Protein AF-A0A2G5TYY6-F1 (afdb_monomer_lite)

Secondary structure (DSSP, 8-state):
--HHHHHHHHS-TT-STT---PPEEEE----SSPPPPEEE---TTT---GGGSS---HHHHHHHHHHHHHHHHHHHH-S--GGGGGGSTTTTS-----HHHHHHHHHHHHHHHHH-HHHHTTTTTGGGGGGTSHHHHHHHHHHHHHT---GGG--

Foldseek 3Di:
DDPVVLCCVVQPPPNFPLADDWHWDDWDDDDDDDDIDTDTDDCPVPDDDCVPDPDDDPVRVVSVVVNVVSVVVSQVPDPDPVSLCVVQQCSPVPRCCDPVNLVVVLVVVQVCCVVCCVVCPPCNSVLVSLCSDRVSVNVVSVCVNVVPPPPSPPD

Radius of gyration: 18.15 Å; chains: 1; bounding box: 47×38×44 Å

Sequence (155 aa):
MMKENLFYHHFPYNSISNFPFPKVYFTEDITGDATGGIVAENLSEKVFAVEHIPGLSHEQVLRLMEALAGFHSHLIQREDKSYVKSFEEGAHGRETYSEGMQKMMFEESLLLETMAPEVFGNGRIQKINWAFDYENKNKATREAIEGEDSEILKF

Structure (mmCIF, N/CA/C/O backbone):
data_AF-A0A2G5TYY6-F1
#
_entry.id   AF-A0A2G5TYY6-F1
#
loop_
_atom_site.group_PDB
_atom_site.id
_atom_site.type_symbol
_atom_site.label_atom_id
_atom_site.label_alt_id
_atom_site.label_comp_id
_atom_site.label_asym_id
_atom_site.label_entity_id
_atom_site.label_seq_id
_atom_site.pdbx_PDB_ins_code
_atom_site.Cartn_x
_atom_site.Cartn_y
_atom_site.Cartn_z
_atom_site.occupancy
_atom_site.B_iso_or_equiv
_atom_site.auth_seq_id
_atom_site.auth_comp_id
_atom_site.auth_asym_id
_atom_site.auth_atom_id
_atom_site.pdbx_PDB_model_num
ATOM 1 N N . MET A 1 1 ? 6.425 1.567 -14.519 1.00 63.28 1 MET A N 1
ATOM 2 C CA . MET A 1 1 ? 5.286 0.623 -14.462 1.00 63.28 1 MET A CA 1
ATOM 3 C C . MET A 1 1 ? 4.289 1.100 -13.400 1.00 63.28 1 MET A C 1
ATOM 5 O O . MET A 1 1 ? 4.717 1.719 -12.437 1.00 63.28 1 MET A O 1
ATOM 9 N N . MET A 1 2 ? 2.977 0.886 -13.560 1.00 74.25 2 MET A N 1
ATOM 10 C CA . MET A 1 2 ? 1.975 1.257 -12.537 1.00 74.25 2 MET A CA 1
ATOM 11 C C . MET A 1 2 ? 2.170 0.428 -11.251 1.00 74.25 2 MET A C 1
ATOM 13 O O . MET A 1 2 ? 2.379 -0.780 -11.357 1.00 74.25 2 MET A O 1
ATOM 17 N N . LYS A 1 3 ? 2.067 1.034 -10.052 1.00 79.12 3 LYS A N 1
ATOM 18 C CA . LYS A 1 3 ? 2.230 0.331 -8.753 1.00 79.12 3 LYS A CA 1
ATOM 19 C C . LYS A 1 3 ? 1.336 -0.900 -8.609 1.00 79.12 3 LYS A C 1
ATOM 21 O O . LYS A 1 3 ? 1.767 -1.914 -8.071 1.00 79.12 3 LYS A O 1
ATOM 26 N N . GLU A 1 4 ? 0.126 -0.844 -9.150 1.00 82.25 4 GLU A N 1
ATOM 27 C CA . GLU A 1 4 ? -0.779 -1.992 -9.169 1.00 82.25 4 GLU A CA 1
ATOM 28 C C . GLU A 1 4 ? -0.249 -3.153 -10.041 1.00 82.25 4 GLU A C 1
ATOM 30 O O . GLU A 1 4 ? -0.268 -4.301 -9.607 1.00 82.25 4 GLU A O 1
ATOM 35 N N . ASN A 1 5 ? 0.337 -2.887 -11.215 1.00 84.00 5 ASN A N 1
ATOM 36 C CA . ASN A 1 5 ? 0.975 -3.940 -12.023 1.00 84.00 5 ASN A CA 1
ATOM 37 C C . ASN A 1 5 ? 2.171 -4.567 -11.292 1.00 84.00 5 ASN A C 1
ATOM 39 O O . ASN A 1 5 ? 2.375 -5.779 -11.360 1.00 84.00 5 ASN A O 1
ATOM 43 N N . LEU A 1 6 ? 2.944 -3.750 -10.569 1.00 84.31 6 LEU A N 1
ATOM 44 C CA . LEU A 1 6 ? 4.075 -4.218 -9.765 1.00 84.31 6 LEU A CA 1
ATOM 45 C C . LEU A 1 6 ? 3.615 -5.119 -8.620 1.00 84.31 6 LEU A C 1
ATOM 47 O O . LEU A 1 6 ? 4.277 -6.113 -8.332 1.00 84.31 6 LEU A O 1
ATOM 51 N N . PHE A 1 7 ? 2.465 -4.822 -8.008 1.00 89.06 7 PHE A N 1
ATOM 52 C CA . PHE A 1 7 ? 1.853 -5.705 -7.020 1.00 89.06 7 PHE A CA 1
ATOM 53 C C . PHE A 1 7 ? 1.601 -7.097 -7.613 1.00 89.06 7 PHE A C 1
ATOM 55 O O . PHE A 1 7 ? 2.129 -8.080 -7.099 1.00 89.06 7 PHE A O 1
ATOM 62 N N . TYR A 1 8 ? 0.892 -7.194 -8.740 1.00 89.38 8 TYR A N 1
ATOM 63 C CA . TYR A 1 8 ? 0.597 -8.495 -9.355 1.00 89.38 8 TYR A CA 1
ATOM 64 C C . TYR A 1 8 ? 1.835 -9.212 -9.919 1.00 89.38 8 TYR A C 1
ATOM 66 O O . TYR A 1 8 ? 1.830 -10.436 -10.038 1.00 89.38 8 TYR A O 1
ATOM 74 N N . HIS A 1 9 ? 2.908 -8.479 -10.236 1.00 86.88 9 HIS A N 1
ATOM 75 C CA . HIS A 1 9 ? 4.197 -9.067 -10.605 1.00 86.88 9 HIS A CA 1
ATOM 76 C C . HIS A 1 9 ? 4.908 -9.712 -9.404 1.00 86.88 9 HIS A C 1
ATOM 78 O O . HIS A 1 9 ? 5.437 -10.817 -9.513 1.00 86.88 9 HIS A O 1
ATOM 84 N N . HIS A 1 10 ? 4.905 -9.038 -8.249 1.00 88.44 10 HIS A N 1
ATOM 85 C CA . HIS A 1 10 ? 5.612 -9.486 -7.041 1.00 88.44 10 HIS A CA 1
ATOM 86 C C . HIS A 1 10 ? 4.822 -10.464 -6.171 1.00 88.44 10 HIS A C 1
ATOM 88 O O . HIS A 1 10 ? 5.430 -11.171 -5.357 1.00 88.44 10 HIS A O 1
ATOM 94 N N . PHE A 1 11 ? 3.497 -10.500 -6.328 1.00 90.62 11 PHE A N 1
ATOM 95 C CA . PHE A 1 11 ? 2.572 -11.321 -5.548 1.00 90.62 11 PHE A CA 1
ATOM 96 C C . PHE A 1 11 ? 1.673 -12.148 -6.479 1.00 90.62 11 PHE A C 1
ATOM 98 O O . PHE A 1 11 ? 0.569 -11.721 -6.834 1.00 90.62 11 PHE A O 1
ATOM 105 N N . PRO A 1 12 ? 2.134 -13.342 -6.899 1.00 89.75 12 PRO A N 1
ATOM 106 C CA . PRO A 1 12 ? 1.327 -14.253 -7.699 1.00 89.75 12 PRO A CA 1
ATOM 107 C C . PRO A 1 12 ? 0.007 -14.598 -7.006 1.00 89.75 12 PRO A C 1
ATOM 109 O O . PRO A 1 12 ? -0.057 -14.711 -5.785 1.00 89.75 12 PRO A O 1
ATOM 112 N N . TYR A 1 13 ? -1.052 -14.832 -7.780 1.00 91.88 13 TYR A N 1
ATOM 113 C CA . TYR A 1 13 ? -2.349 -15.224 -7.223 1.00 91.88 13 TYR A CA 1
ATOM 114 C C . TYR A 1 13 ? -2.222 -16.414 -6.251 1.00 91.88 13 TYR A C 1
ATOM 116 O O . TYR A 1 13 ? -1.559 -17.404 -6.563 1.00 91.88 13 TYR A O 1
ATOM 124 N N . ASN A 1 14 ? -2.866 -16.307 -5.083 1.00 89.06 14 ASN A N 1
ATOM 125 C CA . ASN A 1 14 ? -2.775 -17.240 -3.950 1.00 89.06 14 ASN A CA 1
ATOM 126 C C . ASN A 1 14 ? -1.392 -17.359 -3.271 1.00 89.06 14 ASN A C 1
ATOM 128 O O . ASN A 1 14 ? -1.190 -18.281 -2.481 1.00 89.06 14 ASN A O 1
ATOM 132 N N . SER A 1 15 ? -0.442 -16.446 -3.511 1.00 90.12 15 SER A N 1
ATOM 133 C CA . SER A 1 15 ? 0.855 -16.462 -2.810 1.00 90.12 15 SER A CA 1
ATOM 134 C C . SER A 1 15 ? 0.780 -15.981 -1.357 1.00 90.12 15 SER A C 1
ATOM 136 O O . SER A 1 15 ? 1.702 -16.231 -0.581 1.00 90.12 15 SER A O 1
ATOM 138 N N . ILE A 1 16 ? -0.289 -15.271 -0.986 1.00 90.81 16 ILE A N 1
ATOM 139 C CA . ILE A 1 16 ? -0.492 -14.691 0.344 1.00 90.81 16 ILE A CA 1
ATOM 140 C C . ILE A 1 16 ? -1.692 -15.378 0.989 1.00 90.81 16 ILE A C 1
ATOM 142 O O . ILE A 1 16 ? -2.822 -15.240 0.523 1.00 90.81 16 ILE A O 1
ATOM 146 N N . SER A 1 17 ? -1.445 -16.131 2.060 1.00 84.50 17 SER A N 1
ATOM 147 C CA . SER A 1 17 ? -2.506 -16.848 2.770 1.00 84.50 17 SER A CA 1
ATOM 148 C C . SER A 1 17 ? -3.547 -15.873 3.323 1.00 84.50 17 SER A C 1
ATOM 150 O O . SER A 1 17 ? -3.190 -14.855 3.915 1.00 84.50 17 SER A O 1
ATOM 152 N N . ASN A 1 18 ? -4.829 -16.202 3.146 1.00 83.62 18 ASN A N 1
ATOM 153 C CA . ASN A 1 18 ? -5.983 -15.451 3.654 1.00 83.62 18 ASN A CA 1
ATOM 154 C C . ASN A 1 18 ? -6.117 -13.995 3.168 1.00 83.62 18 ASN A C 1
ATOM 156 O O . ASN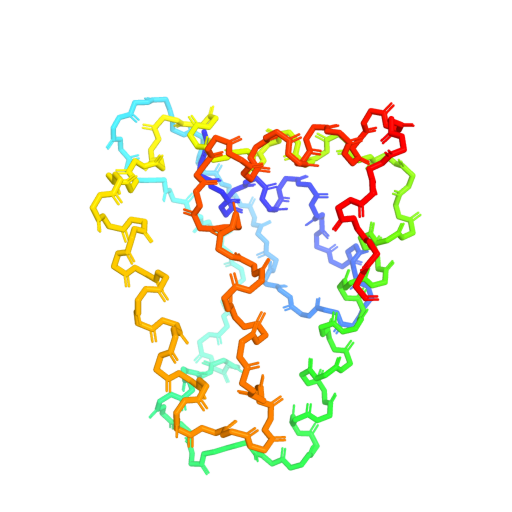 A 1 18 ? -7.020 -13.304 3.629 1.00 83.62 18 ASN A O 1
ATOM 160 N N . PHE A 1 19 ? -5.291 -13.527 2.227 1.00 91.81 19 PHE A N 1
ATOM 161 C CA . PHE A 1 19 ? -5.432 -12.198 1.632 1.00 91.81 19 PHE A CA 1
ATOM 162 C C . PHE A 1 19 ? -6.099 -12.309 0.252 1.00 91.81 19 PHE A C 1
ATOM 164 O O . PHE A 1 19 ? -5.458 -12.774 -0.694 1.00 91.81 19 PHE A O 1
ATOM 171 N N . PRO A 1 20 ? -7.385 -11.933 0.110 1.00 88.94 20 PRO A N 1
ATOM 172 C CA . PRO A 1 20 ? -8.083 -12.040 -1.161 1.00 88.94 20 PRO A CA 1
ATOM 173 C C . PRO A 1 20 ? -7.703 -10.881 -2.088 1.00 88.94 20 PRO A C 1
ATOM 175 O O . PRO A 1 20 ? -7.894 -9.714 -1.757 1.00 88.94 20 PRO A O 1
ATOM 178 N N . PHE A 1 21 ? -7.224 -11.208 -3.284 1.00 91.25 21 PHE A N 1
ATOM 179 C CA . PHE A 1 21 ? -7.038 -10.267 -4.390 1.00 91.25 21 PHE A CA 1
ATOM 180 C C . PHE A 1 21 ? -7.397 -10.960 -5.712 1.00 91.25 21 PHE A C 1
ATOM 182 O O . PHE A 1 21 ? -7.289 -12.188 -5.797 1.00 91.25 21 PHE A O 1
ATOM 189 N N . PRO A 1 22 ? -7.883 -10.224 -6.730 1.00 91.56 22 PRO A N 1
ATOM 190 C CA . PRO A 1 22 ? -8.349 -10.832 -7.969 1.00 91.56 22 PRO A CA 1
ATOM 191 C C . PRO A 1 22 ? -7.205 -11.530 -8.705 1.00 91.56 22 PRO A C 1
ATOM 193 O O . PRO A 1 22 ? -6.065 -11.058 -8.726 1.00 91.56 22 PRO A O 1
ATOM 196 N N . LYS A 1 23 ? -7.518 -12.645 -9.371 1.00 92.75 23 LYS A N 1
ATOM 197 C CA . LYS A 1 23 ? -6.574 -13.246 -10.310 1.00 92.75 23 LYS A CA 1
ATOM 198 C C . LYS A 1 23 ? -6.403 -12.326 -11.516 1.00 92.75 23 LYS A C 1
ATOM 200 O O . LYS A 1 23 ? -7.383 -11.990 -12.177 1.00 92.75 23 LYS A O 1
ATOM 205 N N . VAL A 1 24 ? -5.162 -11.978 -11.839 1.00 92.62 24 VAL A N 1
ATOM 206 C CA . VAL A 1 24 ? -4.826 -11.182 -13.025 1.00 92.62 24 VAL A CA 1
ATOM 207 C C . VAL A 1 24 ? -4.313 -12.090 -14.137 1.00 92.62 24 VAL A C 1
ATOM 209 O O . VAL A 1 24 ? -3.439 -12.928 -13.921 1.00 92.62 24 VAL A O 1
ATOM 212 N N . TYR A 1 25 ? -4.899 -11.945 -15.323 1.00 91.81 25 TYR A N 1
ATOM 213 C CA . TYR A 1 25 ? -4.560 -12.716 -16.520 1.00 91.81 25 TYR A CA 1
ATOM 214 C C . TYR A 1 25 ? -3.568 -11.982 -17.416 1.00 91.81 25 TYR A C 1
ATOM 216 O O . TYR A 1 25 ? -2.779 -12.621 -18.107 1.00 91.81 25 TYR A O 1
ATOM 224 N N . PHE A 1 26 ? -3.629 -10.651 -17.422 1.00 89.31 26 PHE A N 1
ATOM 225 C CA . PHE A 1 26 ? -2.782 -9.813 -18.254 1.00 89.31 26 PHE A CA 1
ATOM 226 C C . PHE A 1 26 ? -2.645 -8.421 -17.641 1.00 89.31 26 PHE A C 1
ATOM 228 O O . PHE A 1 26 ? -3.627 -7.849 -17.165 1.00 89.31 26 PHE A O 1
ATOM 235 N N . THR A 1 27 ? -1.436 -7.877 -17.701 1.00 86.69 27 THR A N 1
ATOM 236 C CA . THR A 1 27 ? -1.141 -6.475 -17.415 1.00 86.69 27 THR A CA 1
ATOM 237 C C . THR A 1 27 ? -0.438 -5.879 -18.621 1.00 86.69 27 THR A C 1
ATOM 239 O O . THR A 1 27 ? 0.435 -6.504 -19.226 1.00 86.69 27 THR A O 1
ATOM 242 N N . GLU A 1 28 ? -0.827 -4.668 -18.990 1.00 83.69 28 GLU A N 1
ATOM 243 C CA . GLU A 1 28 ? -0.123 -3.915 -20.015 1.00 83.69 28 GLU A CA 1
ATOM 244 C C . GLU A 1 28 ? 1.056 -3.169 -19.384 1.00 83.69 28 GLU A C 1
ATOM 246 O O . GLU A 1 28 ? 0.878 -2.376 -18.452 1.00 83.69 28 GLU A O 1
ATOM 251 N N . ASP A 1 29 ? 2.266 -3.417 -19.885 1.00 73.00 29 ASP A N 1
ATOM 252 C CA . ASP A 1 29 ? 3.435 -2.622 -19.521 1.00 73.00 29 ASP A CA 1
ATOM 253 C C . ASP A 1 29 ? 3.546 -1.423 -20.462 1.00 73.00 29 ASP A C 1
ATOM 255 O O . ASP A 1 29 ? 3.932 -1.549 -21.625 1.00 73.00 29 ASP A O 1
ATOM 259 N N . ILE A 1 30 ? 3.153 -0.250 -19.968 1.00 69.19 30 ILE A N 1
ATOM 260 C CA . ILE A 1 30 ? 3.188 0.975 -20.759 1.00 69.19 30 ILE A CA 1
ATOM 261 C C . ILE A 1 30 ? 4.511 1.701 -20.557 1.00 69.19 30 ILE A C 1
ATOM 263 O O . ILE A 1 30 ? 4.808 2.213 -19.475 1.00 69.19 30 ILE A O 1
ATOM 267 N N . THR A 1 31 ? 5.241 1.867 -21.656 1.00 62.81 31 THR A N 1
ATOM 268 C CA . THR A 1 31 ? 6.316 2.851 -21.784 1.00 62.81 31 THR A CA 1
ATOM 269 C C . THR A 1 31 ? 5.729 4.174 -22.304 1.00 62.81 31 THR A C 1
ATOM 271 O O . THR A 1 31 ? 5.294 4.229 -23.452 1.00 62.81 31 THR A O 1
ATOM 274 N N . GLY A 1 32 ? 5.680 5.237 -21.489 1.00 61.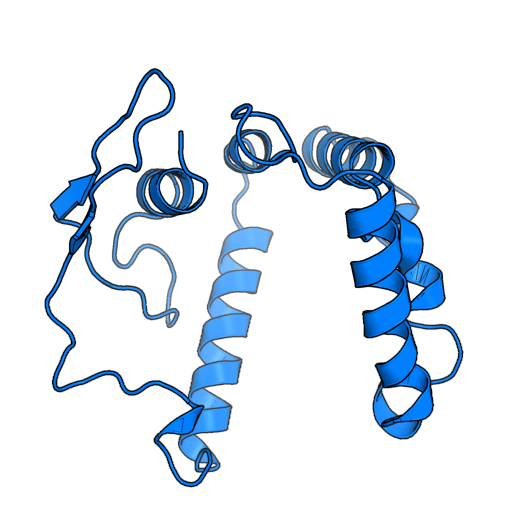69 32 GLY A N 1
ATOM 275 C CA . GLY A 1 32 ? 5.177 6.572 -21.890 1.00 61.69 32 GLY A CA 1
ATOM 276 C C . GLY A 1 32 ? 4.048 7.116 -21.004 1.00 61.69 32 GLY A C 1
ATOM 277 O O . GLY A 1 32 ? 3.952 6.708 -19.853 1.00 61.69 32 GLY A O 1
ATOM 278 N N . ASP A 1 33 ? 3.186 7.998 -21.527 1.00 55.44 33 ASP A N 1
ATOM 279 C CA . ASP A 1 33 ? 2.123 8.704 -20.770 1.00 55.44 33 ASP A CA 1
ATOM 280 C C . ASP A 1 33 ? 0.733 8.031 -20.820 1.00 55.44 33 ASP A C 1
ATOM 282 O O . ASP A 1 33 ? -0.264 8.614 -20.400 1.00 55.44 33 ASP A O 1
ATOM 286 N N . ALA A 1 34 ? 0.621 6.801 -21.333 1.00 59.28 34 ALA A N 1
ATOM 287 C CA . ALA A 1 34 ? -0.673 6.118 -21.429 1.00 59.28 34 ALA A CA 1
ATOM 288 C C . ALA A 1 34 ? -1.086 5.402 -20.121 1.00 59.28 34 ALA A C 1
ATOM 290 O O . ALA A 1 34 ? -0.247 4.920 -19.349 1.00 59.28 34 ALA A O 1
ATOM 291 N N . THR A 1 35 ? -2.395 5.319 -19.866 1.00 62.53 35 THR A N 1
ATOM 292 C CA . THR A 1 35 ? -2.982 4.558 -18.748 1.00 62.53 35 THR A CA 1
ATOM 293 C C . THR A 1 35 ? -3.040 3.075 -19.113 1.00 62.53 35 THR A C 1
ATOM 295 O O . THR A 1 35 ? -3.631 2.724 -20.129 1.00 62.53 35 THR A O 1
ATOM 298 N N . GLY A 1 36 ? -2.393 2.222 -18.311 1.00 72.38 36 GLY A N 1
ATOM 299 C CA . GLY A 1 36 ? -2.299 0.775 -18.547 1.00 72.38 36 GLY A CA 1
ATOM 300 C C . GLY A 1 36 ? -3.617 0.046 -18.342 1.00 72.38 36 GLY A C 1
ATOM 301 O O . GLY A 1 36 ? -4.406 0.431 -17.481 1.00 72.38 36 GLY A O 1
ATOM 302 N N . GLY A 1 37 ? -3.835 -1.022 -19.109 1.00 82.12 37 GLY A N 1
ATOM 303 C CA . GLY A 1 37 ? -4.922 -1.970 -18.879 1.00 82.12 37 GLY A CA 1
ATOM 304 C C . GLY A 1 37 ? -4.527 -3.145 -17.979 1.00 82.12 37 GLY A C 1
ATOM 305 O O . GLY A 1 37 ? -3.400 -3.644 -18.029 1.00 82.12 37 GLY A O 1
ATOM 306 N N . ILE A 1 38 ? -5.494 -3.635 -17.198 1.00 87.88 38 ILE A N 1
ATOM 307 C CA . ILE A 1 38 ? -5.420 -4.916 -16.487 1.00 87.88 38 ILE A CA 1
ATOM 308 C C . ILE A 1 38 ? -6.619 -5.764 -16.911 1.00 87.88 38 ILE A C 1
ATOM 310 O O . ILE A 1 38 ? -7.757 -5.298 -16.903 1.00 87.88 38 ILE A O 1
ATOM 314 N N . VAL A 1 39 ? -6.367 -7.026 -17.258 1.00 91.75 39 VAL A N 1
ATOM 315 C CA . VAL A 1 39 ? -7.412 -8.039 -17.442 1.00 91.75 39 VAL A CA 1
ATOM 316 C C . VAL A 1 39 ? -7.397 -8.950 -16.221 1.00 91.75 39 VAL A C 1
ATOM 318 O O . VAL A 1 39 ? -6.435 -9.690 -16.005 1.00 91.75 39 VAL A O 1
ATOM 321 N N . ALA A 1 40 ? -8.467 -8.907 -15.432 1.00 93.12 40 ALA A N 1
ATOM 322 C CA . ALA A 1 40 ? -8.588 -9.627 -14.167 1.00 93.12 40 ALA A CA 1
ATOM 323 C C . ALA A 1 40 ? -9.868 -10.472 -14.095 1.00 93.12 40 ALA A C 1
ATOM 325 O O . ALA A 1 40 ? -10.755 -10.383 -14.946 1.00 93.12 40 ALA A O 1
ATOM 326 N N . GLU A 1 41 ? -9.947 -11.327 -13.077 1.00 94.31 41 GLU A N 1
ATOM 327 C CA . GLU A 1 41 ? -11.149 -12.075 -12.719 1.00 94.31 41 GLU A CA 1
ATOM 328 C C . GLU A 1 41 ? -12.354 -11.143 -12.549 1.00 94.31 41 GLU A C 1
ATOM 330 O O . GLU A 1 41 ? -12.273 -10.100 -11.903 1.00 94.31 41 GLU A O 1
ATOM 335 N N . ASN A 1 42 ? -13.496 -11.544 -13.111 1.00 92.62 42 ASN A N 1
ATOM 336 C CA . ASN A 1 42 ? -14.744 -10.818 -12.934 1.00 92.62 42 ASN A CA 1
ATOM 337 C C . ASN A 1 42 ? -15.319 -11.068 -11.528 1.00 92.62 42 ASN A C 1
ATOM 339 O O . ASN A 1 42 ? -15.697 -12.194 -11.195 1.00 92.62 42 ASN A O 1
ATOM 343 N N . LEU A 1 43 ? -15.421 -10.001 -10.733 1.00 90.81 43 LEU A N 1
ATOM 344 C CA . LEU A 1 43 ? -15.944 -10.019 -9.366 1.00 90.81 43 LEU A CA 1
ATOM 345 C C . LEU A 1 43 ? -17.238 -9.202 -9.187 1.00 90.81 43 LEU A C 1
ATOM 347 O O . LEU A 1 43 ? -17.644 -8.970 -8.050 1.00 90.81 43 LEU A O 1
ATOM 351 N N . SER A 1 44 ? -17.910 -8.785 -10.268 1.00 85.81 44 SER A N 1
ATOM 352 C CA . SER A 1 44 ? -19.050 -7.848 -10.214 1.00 85.81 44 SER A CA 1
ATOM 353 C C . SER A 1 44 ? -20.247 -8.303 -9.366 1.00 85.81 44 SER A C 1
ATOM 355 O O . SER A 1 44 ? -21.028 -7.467 -8.932 1.00 85.81 44 SER A O 1
ATOM 357 N N . GLU A 1 45 ? -20.395 -9.601 -9.099 1.00 84.88 45 GLU A N 1
ATOM 358 C CA . GLU A 1 45 ? -21.464 -10.145 -8.239 1.00 84.88 45 GLU A CA 1
ATOM 359 C C . GLU A 1 45 ? -20.971 -10.530 -6.833 1.00 84.88 45 GLU A C 1
ATOM 361 O O . GLU A 1 45 ? -21.730 -11.041 -6.012 1.00 84.88 45 GLU A O 1
ATOM 366 N N . LYS A 1 46 ? -19.678 -10.327 -6.561 1.00 82.25 46 LYS A N 1
ATOM 367 C CA . LYS A 1 46 ? -18.997 -10.783 -5.341 1.00 82.25 46 LYS A CA 1
ATOM 368 C C . LYS A 1 46 ? -18.430 -9.635 -4.510 1.00 82.25 46 LYS A C 1
ATOM 370 O O . LYS A 1 46 ? -18.223 -9.811 -3.312 1.00 82.25 46 LYS A O 1
ATOM 375 N N . VAL A 1 47 ? -18.148 -8.492 -5.133 1.00 83.81 47 VAL A N 1
ATOM 376 C CA . VAL A 1 47 ? -17.500 -7.343 -4.496 1.00 83.81 47 VAL A CA 1
ATOM 377 C C . VAL A 1 47 ? -18.376 -6.113 -4.658 1.00 83.81 47 VAL A C 1
ATOM 379 O O . VAL A 1 47 ? -18.816 -5.785 -5.756 1.00 83.81 47 VAL A O 1
ATOM 382 N N . PHE A 1 48 ? -18.591 -5.423 -3.544 1.00 82.25 48 PHE A N 1
ATOM 383 C CA . PHE A 1 48 ? -19.330 -4.174 -3.481 1.00 82.25 48 PHE A CA 1
ATOM 384 C C . PHE A 1 48 ? -18.419 -3.102 -2.902 1.00 82.25 48 PHE A C 1
ATOM 386 O O . PHE A 1 48 ? -17.639 -3.375 -1.987 1.00 82.25 48 PHE A O 1
ATOM 393 N N . ALA A 1 49 ? -18.527 -1.890 -3.433 1.00 82.31 49 ALA A N 1
ATOM 394 C CA . ALA A 1 49 ? -17.852 -0.744 -2.854 1.00 82.31 49 ALA A CA 1
ATOM 395 C C . ALA A 1 49 ? -18.427 -0.464 -1.454 1.00 82.31 49 ALA A C 1
ATOM 397 O O . ALA A 1 49 ? -19.623 -0.669 -1.213 1.00 82.31 49 ALA A O 1
ATOM 398 N N . VAL A 1 50 ? -17.574 -0.059 -0.510 1.00 82.81 50 VAL A N 1
ATOM 399 C CA . VAL A 1 50 ? -17.949 0.038 0.911 1.00 82.81 50 VAL A CA 1
ATOM 400 C C . VAL A 1 50 ? -19.063 1.065 1.140 1.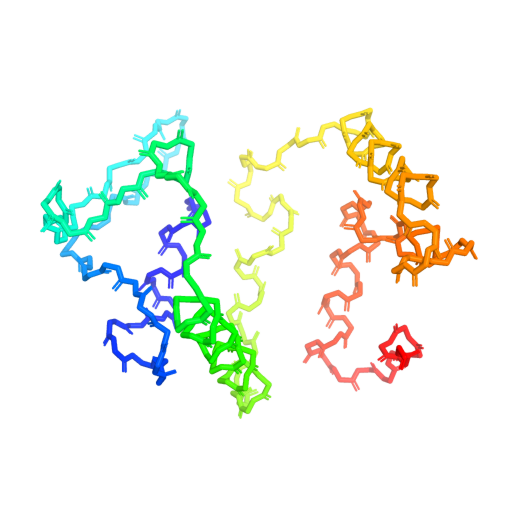00 82.81 50 VAL A C 1
ATOM 402 O O . VAL A 1 50 ? -19.905 0.887 2.014 1.00 82.81 50 VAL A O 1
ATOM 405 N N . GLU A 1 51 ? -19.126 2.094 0.296 1.00 83.62 51 GLU A N 1
ATOM 406 C CA . GLU A 1 51 ? -20.163 3.124 0.273 1.00 83.62 51 GLU A CA 1
ATOM 407 C C . GLU A 1 51 ? -21.559 2.596 -0.099 1.00 83.62 51 GLU A C 1
ATOM 409 O O . GLU A 1 51 ? -22.559 3.276 0.128 1.00 83.62 51 GLU A O 1
ATOM 414 N N . HIS A 1 52 ? -21.646 1.390 -0.666 1.00 85.56 52 HIS A N 1
ATOM 415 C CA . HIS A 1 52 ? -22.899 0.775 -1.107 1.00 85.56 52 HIS A CA 1
ATOM 416 C C . HIS A 1 52 ? -23.417 -0.314 -0.165 1.00 85.56 52 HIS A C 1
ATOM 418 O O . HIS A 1 52 ? -24.466 -0.900 -0.436 1.00 85.56 52 HIS A O 1
ATOM 424 N N . ILE A 1 53 ? -22.724 -0.584 0.944 1.00 84.00 53 ILE A N 1
ATOM 425 C CA . ILE A 1 53 ? -23.162 -1.562 1.944 1.00 84.00 53 ILE A CA 1
ATOM 426 C C . ILE A 1 53 ? -23.497 -0.867 3.272 1.00 84.00 53 ILE A C 1
ATOM 428 O O . ILE A 1 53 ? -22.848 0.114 3.633 1.00 84.00 53 ILE A O 1
ATOM 432 N N . PRO A 1 54 ? -24.501 -1.347 4.031 1.00 85.69 54 PRO A N 1
ATOM 433 C CA . PRO A 1 54 ? -24.944 -0.728 5.284 1.00 85.69 54 PRO A CA 1
ATOM 434 C C . PRO A 1 54 ? -23.996 -1.051 6.458 1.00 85.69 54 PRO A C 1
ATOM 436 O O . PRO A 1 54 ? -24.426 -1.488 7.524 1.00 85.69 54 PRO A O 1
ATOM 439 N N . GLY A 1 55 ? -22.693 -0.851 6.252 1.00 86.00 55 GLY A N 1
ATOM 440 C CA . GLY A 1 55 ? -21.630 -1.227 7.178 1.00 86.00 55 GLY A CA 1
ATOM 441 C C . GLY A 1 55 ? -21.204 -2.694 7.068 1.00 86.00 55 GLY A C 1
ATOM 442 O O . GLY A 1 55 ? -21.754 -3.485 6.301 1.00 86.00 55 GLY A O 1
ATOM 443 N N . LEU A 1 56 ? -20.178 -3.048 7.844 1.00 88.44 56 LEU A N 1
ATOM 444 C CA . LEU A 1 56 ? -19.635 -4.403 7.921 1.00 88.44 56 LEU A CA 1
ATOM 445 C C . LEU A 1 56 ? -20.188 -5.123 9.153 1.00 88.44 56 LEU A C 1
ATOM 447 O O . LEU A 1 56 ? -20.201 -4.577 10.256 1.00 88.44 56 LEU A O 1
ATOM 451 N N . SER A 1 57 ? -20.597 -6.377 8.980 1.00 90.69 57 SER A N 1
ATOM 452 C CA . SER A 1 57 ? -20.866 -7.272 10.109 1.00 90.69 57 SER A CA 1
ATOM 453 C C . SER A 1 57 ? -19.582 -7.589 10.880 1.00 90.69 57 SER A C 1
ATOM 455 O O . SER A 1 57 ? -18.480 -7.523 10.334 1.00 90.69 57 SER A O 1
ATOM 457 N N . HIS A 1 58 ? -19.721 -8.014 12.138 1.00 92.69 58 HIS A N 1
ATOM 458 C CA . HIS A 1 58 ? -18.580 -8.420 12.963 1.00 92.69 58 HIS A CA 1
ATOM 459 C C . HIS A 1 58 ? -17.711 -9.493 12.282 1.00 92.69 58 HIS A C 1
ATOM 461 O O . HIS A 1 58 ? -16.492 -9.374 12.257 1.00 92.69 58 HIS A O 1
ATOM 467 N N . GLU A 1 59 ? -18.327 -10.493 11.646 1.00 93.56 59 GLU A N 1
ATOM 468 C CA . GLU A 1 59 ? -17.609 -11.543 10.910 1.00 93.56 59 GLU A CA 1
ATOM 469 C C . GLU A 1 59 ? -16.833 -10.991 9.701 1.00 93.56 59 GLU A C 1
ATOM 471 O O . GLU A 1 59 ? -15.706 -11.404 9.436 1.00 93.56 59 GLU A O 1
ATOM 476 N N . GLN A 1 60 ? -17.401 -10.028 8.967 1.00 89.38 60 GLN A N 1
ATOM 477 C CA . GLN A 1 60 ? -16.693 -9.366 7.865 1.00 89.38 60 GLN A CA 1
ATOM 478 C C . GLN A 1 60 ? -15.515 -8.526 8.364 1.00 89.38 60 GLN A C 1
ATOM 480 O O . GLN A 1 60 ? -14.467 -8.531 7.722 1.00 89.38 60 GLN A O 1
ATOM 485 N N . VAL A 1 61 ? -15.660 -7.856 9.511 1.00 91.50 61 VAL A N 1
ATOM 486 C CA . VAL A 1 61 ? -14.553 -7.139 10.158 1.00 91.50 61 VAL A CA 1
ATOM 487 C C . VAL A 1 61 ? -13.442 -8.111 10.556 1.00 91.50 61 VAL A C 1
ATOM 489 O O . VAL A 1 61 ? -12.284 -7.851 10.245 1.00 91.50 61 VAL A O 1
ATOM 492 N N . LEU A 1 62 ? -13.775 -9.255 11.164 1.00 93.00 62 LEU A N 1
ATOM 493 C CA . LEU A 1 62 ? -12.783 -10.277 11.518 1.00 93.00 62 LEU A CA 1
ATOM 494 C C . LEU A 1 62 ? -12.031 -10.795 10.285 1.00 93.00 62 LEU A C 1
ATOM 496 O O . LEU A 1 62 ? -10.803 -10.813 10.294 1.00 93.00 62 LEU A O 1
ATOM 500 N N . ARG A 1 63 ? -12.737 -11.120 9.193 1.00 90.94 63 ARG A N 1
ATOM 501 C CA . ARG A 1 63 ? -12.097 -11.544 7.934 1.00 90.94 63 ARG A CA 1
ATOM 502 C C . ARG A 1 63 ? -11.181 -10.476 7.344 1.00 90.94 63 ARG A C 1
ATOM 504 O O . ARG A 1 63 ? -10.118 -10.803 6.827 1.00 90.94 63 ARG A O 1
ATOM 511 N N . LEU A 1 64 ? -11.573 -9.204 7.420 1.00 90.88 64 LEU A N 1
ATOM 512 C CA . LEU A 1 64 ? -10.726 -8.096 6.979 1.00 90.88 64 LEU A CA 1
ATOM 513 C C . LEU A 1 64 ? -9.449 -8.009 7.827 1.00 90.88 64 LEU A C 1
ATOM 515 O O . LEU A 1 64 ? -8.357 -7.867 7.280 1.00 90.88 64 LEU A O 1
ATOM 519 N N . MET A 1 65 ? -9.572 -8.132 9.151 1.00 92.31 65 MET A N 1
ATOM 520 C CA . MET A 1 65 ? -8.421 -8.136 10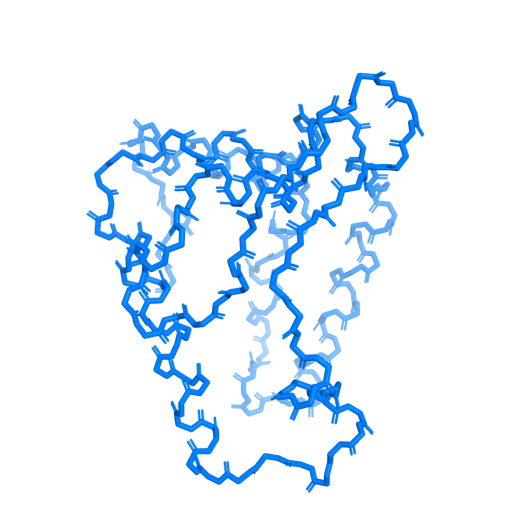.057 1.00 92.31 65 MET A CA 1
ATOM 521 C C . MET A 1 65 ? -7.485 -9.320 9.786 1.00 92.31 65 MET A C 1
ATOM 523 O O . MET A 1 65 ? -6.272 -9.128 9.722 1.00 92.31 65 MET A O 1
ATOM 527 N N . GLU A 1 66 ? -8.029 -10.521 9.583 1.00 92.56 66 GLU A N 1
ATOM 528 C CA . GLU A 1 66 ? -7.258 -11.719 9.233 1.00 92.56 66 GLU A CA 1
ATOM 529 C C . GLU A 1 66 ? -6.526 -11.563 7.898 1.00 92.56 66 GLU A C 1
ATOM 531 O O . GLU A 1 66 ? -5.346 -11.902 7.809 1.00 92.56 66 GLU A O 1
ATOM 536 N N . ALA A 1 67 ? -7.185 -11.002 6.882 1.00 92.94 67 ALA A N 1
ATOM 537 C CA . ALA A 1 67 ? -6.571 -10.739 5.586 1.00 92.94 67 ALA A CA 1
ATOM 538 C C . ALA A 1 67 ? -5.390 -9.766 5.705 1.00 92.94 67 ALA A C 1
ATOM 540 O O . ALA A 1 67 ? -4.299 -10.052 5.208 1.00 92.94 67 ALA A O 1
ATOM 541 N N . LEU A 1 68 ? -5.573 -8.644 6.407 1.00 92.75 68 LEU A N 1
ATOM 542 C CA . LEU A 1 68 ? -4.511 -7.658 6.629 1.00 92.75 68 LEU A CA 1
ATOM 543 C C . LEU A 1 68 ? -3.351 -8.240 7.448 1.00 92.75 68 LEU A C 1
ATOM 545 O O . LEU A 1 68 ? -2.187 -8.016 7.118 1.00 92.75 68 LEU A O 1
ATOM 549 N N . ALA A 1 69 ? -3.650 -9.029 8.482 1.00 90.12 69 ALA A N 1
ATOM 550 C CA . ALA A 1 69 ? -2.633 -9.719 9.268 1.00 90.12 69 ALA A CA 1
ATOM 551 C C . ALA A 1 69 ? -1.861 -10.750 8.427 1.00 90.12 69 ALA A C 1
ATOM 553 O O . ALA A 1 69 ? -0.636 -10.815 8.522 1.00 90.12 69 ALA A O 1
ATOM 554 N N . GLY A 1 70 ? -2.553 -11.516 7.577 1.00 90.69 70 GLY A N 1
ATOM 555 C CA . GLY A 1 70 ? -1.946 -12.467 6.644 1.00 90.69 70 GLY A CA 1
ATOM 556 C C . GLY A 1 70 ? -1.018 -11.780 5.644 1.00 90.69 70 GLY A C 1
ATOM 557 O O . GLY A 1 70 ? 0.116 -12.223 5.447 1.00 90.69 70 GLY A O 1
ATOM 558 N N . PHE A 1 71 ? -1.450 -10.643 5.093 1.00 92.56 71 PHE A N 1
ATOM 559 C CA . PHE A 1 71 ? -0.622 -9.805 4.232 1.00 92.56 71 PHE A CA 1
ATOM 560 C C . PHE A 1 71 ? 0.637 -9.317 4.953 1.00 92.56 71 PHE A C 1
ATOM 562 O O . PHE A 1 71 ? 1.748 -9.577 4.493 1.00 92.56 71 PHE A O 1
ATOM 569 N N . HIS A 1 72 ? 0.493 -8.692 6.124 1.00 90.38 72 HIS A N 1
ATOM 570 C CA . HIS A 1 72 ? 1.637 -8.218 6.906 1.00 90.38 72 HIS A CA 1
ATOM 571 C C . HIS A 1 72 ? 2.595 -9.351 7.288 1.00 90.38 72 HIS A C 1
ATOM 573 O O . HIS A 1 72 ? 3.806 -9.205 7.141 1.00 90.38 72 HIS A O 1
ATOM 579 N N . SER A 1 73 ? 2.070 -10.492 7.738 1.00 90.00 73 SER A N 1
ATOM 580 C CA . SER A 1 73 ? 2.878 -11.654 8.107 1.00 90.00 73 SER A CA 1
ATOM 581 C C . SER A 1 73 ? 3.692 -12.171 6.921 1.00 90.00 73 SER A C 1
ATOM 583 O O . SER A 1 73 ? 4.896 -12.384 7.071 1.00 90.00 73 SER A O 1
ATOM 585 N N . HIS A 1 74 ? 3.073 -12.293 5.741 1.00 91.31 74 HIS A N 1
ATOM 586 C CA . HIS A 1 74 ? 3.760 -12.682 4.510 1.00 91.31 74 HIS A CA 1
ATOM 587 C C . HIS A 1 74 ? 4.902 -11.717 4.171 1.00 91.31 74 HIS A C 1
ATOM 589 O O . HIS A 1 74 ? 6.019 -12.152 3.890 1.00 91.31 74 HIS A O 1
ATOM 595 N N . LEU A 1 75 ? 4.646 -10.406 4.246 1.00 89.38 75 LEU A N 1
ATOM 596 C CA . LEU A 1 75 ? 5.669 -9.401 3.970 1.00 89.38 75 LEU A CA 1
ATOM 597 C C . LEU A 1 75 ? 6.815 -9.448 4.978 1.00 89.38 75 LEU A C 1
ATOM 599 O O . LEU A 1 75 ? 7.962 -9.351 4.560 1.00 89.38 75 LEU A O 1
ATOM 603 N N . ILE A 1 76 ? 6.542 -9.614 6.275 1.00 86.75 76 ILE A N 1
ATOM 604 C CA . ILE A 1 76 ? 7.573 -9.681 7.325 1.00 86.75 76 ILE A CA 1
ATOM 605 C C . ILE A 1 76 ? 8.472 -10.904 7.118 1.00 86.75 76 ILE A C 1
ATOM 607 O O . ILE A 1 76 ? 9.693 -10.766 7.143 1.00 86.75 76 ILE A O 1
ATOM 611 N N . GLN A 1 77 ? 7.876 -12.069 6.851 1.00 87.44 77 GLN A N 1
ATOM 612 C CA . GLN A 1 77 ? 8.585 -13.348 6.730 1.00 87.44 77 GLN A CA 1
ATOM 613 C C . GLN A 1 77 ? 9.381 -13.508 5.430 1.00 87.44 77 GLN A C 1
ATOM 615 O O . GLN A 1 77 ? 10.277 -14.344 5.366 1.00 87.44 77 GLN A O 1
ATOM 620 N N . ARG A 1 78 ? 9.068 -12.738 4.384 1.00 86.81 78 ARG A N 1
ATOM 621 C CA . ARG A 1 78 ? 9.772 -12.818 3.099 1.00 86.81 78 ARG A CA 1
ATOM 622 C C . ARG A 1 78 ? 11.226 -12.360 3.256 1.00 86.81 78 ARG A C 1
ATOM 624 O O . ARG A 1 78 ? 11.453 -11.186 3.521 1.00 86.81 78 ARG A O 1
ATOM 631 N N . GLU A 1 79 ? 12.195 -13.254 3.079 1.00 86.00 79 GLU A N 1
ATOM 632 C CA . GLU A 1 79 ? 13.626 -12.912 3.188 1.00 86.00 79 GLU A CA 1
ATOM 633 C C . GLU A 1 79 ? 14.056 -11.920 2.100 1.00 86.00 79 GLU A C 1
ATOM 635 O O . GLU A 1 79 ? 14.723 -10.926 2.376 1.00 86.00 79 GLU A O 1
ATOM 640 N N . ASP A 1 80 ? 13.610 -12.151 0.862 1.00 85.19 80 ASP A N 1
ATOM 641 C CA . ASP A 1 80 ? 13.888 -11.258 -0.258 1.00 85.19 80 ASP A CA 1
ATOM 642 C C . ASP A 1 80 ? 12.977 -10.019 -0.242 1.00 85.19 80 ASP A C 1
ATOM 644 O O . ASP A 1 80 ? 11.797 -10.073 -0.611 1.00 85.19 80 ASP A O 1
ATOM 648 N N . LYS A 1 81 ? 13.554 -8.878 0.146 1.00 85.56 81 LYS A N 1
ATOM 649 C CA . LYS A 1 81 ? 12.904 -7.559 0.136 1.00 85.56 81 LYS A CA 1
ATOM 650 C C . LYS A 1 81 ? 13.128 -6.769 -1.161 1.00 85.56 81 LYS A C 1
ATOM 652 O O . LYS A 1 81 ? 12.778 -5.592 -1.215 1.00 85.56 81 LYS A O 1
ATOM 657 N N . SER A 1 82 ? 13.671 -7.374 -2.222 1.00 81.50 82 SER A N 1
ATOM 658 C CA . SER A 1 82 ? 13.938 -6.688 -3.500 1.00 81.50 82 SER A CA 1
ATOM 659 C C . SER A 1 82 ? 12.698 -6.018 -4.106 1.00 81.50 82 SER A C 1
ATOM 661 O O . SER A 1 82 ? 12.816 -4.956 -4.723 1.00 81.50 82 SER A O 1
ATOM 663 N N . TYR A 1 83 ? 11.506 -6.582 -3.865 1.00 83.75 83 TYR A N 1
ATOM 664 C CA . TYR A 1 83 ? 10.233 -6.028 -4.330 1.00 83.75 83 TYR A CA 1
ATOM 665 C C . TYR A 1 83 ? 10.006 -4.591 -3.856 1.00 83.75 83 TYR A C 1
ATOM 667 O O . TYR A 1 83 ? 9.406 -3.803 -4.578 1.00 83.75 83 TYR A O 1
ATOM 675 N N . VAL A 1 84 ? 10.513 -4.223 -2.676 1.00 85.75 84 VAL A N 1
ATOM 676 C CA . VAL A 1 84 ? 10.285 -2.907 -2.072 1.00 85.75 84 VAL A CA 1
ATOM 677 C C . VAL A 1 84 ? 10.868 -1.787 -2.940 1.00 85.75 84 VAL A C 1
ATOM 679 O O . VAL A 1 84 ? 10.241 -0.739 -3.070 1.00 85.75 84 VAL A O 1
ATOM 682 N N . LYS A 1 85 ? 11.983 -2.037 -3.645 1.00 82.12 85 LYS A N 1
ATOM 683 C CA . LYS A 1 85 ? 12.575 -1.080 -4.599 1.00 82.12 85 LYS A CA 1
ATOM 684 C C . LYS A 1 85 ? 11.615 -0.709 -5.729 1.00 82.12 85 LYS A C 1
ATOM 686 O O . LYS A 1 85 ? 11.666 0.393 -6.257 1.00 82.12 85 LYS A O 1
ATOM 691 N N . SER A 1 86 ? 10.708 -1.618 -6.095 1.00 81.50 86 SER A N 1
ATOM 692 C CA . SER A 1 86 ? 9.671 -1.330 -7.088 1.00 81.50 86 SER A CA 1
ATOM 693 C C . SER A 1 86 ? 8.608 -0.353 -6.577 1.00 81.50 86 SER A C 1
ATOM 695 O O . SER A 1 86 ? 7.905 0.223 -7.394 1.00 81.50 86 SER A O 1
ATOM 697 N N . PHE A 1 87 ? 8.481 -0.146 -5.265 1.00 82.94 87 PHE A N 1
ATOM 698 C CA . PHE A 1 87 ? 7.460 0.718 -4.662 1.00 82.94 87 PHE A CA 1
ATOM 699 C C . PHE A 1 87 ? 8.017 2.035 -4.104 1.00 82.94 87 PHE A C 1
ATOM 701 O O . PHE A 1 87 ? 7.250 2.784 -3.497 1.00 82.94 87 PHE A O 1
ATOM 708 N N . GLU A 1 88 ? 9.307 2.328 -4.310 1.00 83.31 88 GLU A N 1
ATOM 709 C CA . GLU A 1 88 ? 9.888 3.636 -3.985 1.00 83.31 88 GLU A CA 1
ATOM 710 C C . GLU A 1 88 ? 9.102 4.757 -4.680 1.00 83.31 88 GLU A C 1
ATOM 712 O O . GLU A 1 88 ? 8.776 4.671 -5.868 1.00 83.31 88 GLU A O 1
ATOM 717 N N . GLU A 1 89 ? 8.785 5.812 -3.928 1.00 79.94 89 GLU A N 1
ATOM 718 C CA . GLU A 1 89 ? 8.012 6.936 -4.446 1.00 79.94 89 GLU A CA 1
ATOM 719 C C . GLU A 1 89 ? 8.792 7.627 -5.563 1.00 79.94 89 GLU A C 1
ATOM 721 O O . GLU A 1 89 ? 9.950 8.014 -5.387 1.00 79.94 89 GLU A O 1
ATOM 726 N N . GLY A 1 90 ? 8.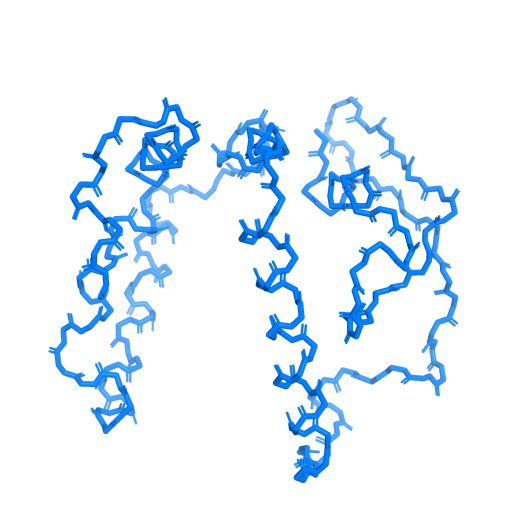157 7.766 -6.724 1.00 74.19 90 GLY A N 1
ATOM 727 C CA . GLY A 1 90 ? 8.765 8.388 -7.900 1.00 74.19 90 GLY A CA 1
ATOM 728 C C . GLY A 1 90 ? 9.629 7.450 -8.753 1.00 74.19 90 GLY A C 1
ATOM 729 O O . GLY A 1 90 ? 10.019 7.846 -9.852 1.00 74.19 90 GLY A O 1
ATOM 730 N N . ALA A 1 91 ? 9.853 6.192 -8.346 1.00 70.50 91 ALA A N 1
ATOM 731 C CA . ALA A 1 91 ? 10.669 5.226 -9.100 1.00 70.50 91 ALA A CA 1
ATOM 732 C C . ALA A 1 91 ? 10.135 4.923 -10.513 1.00 70.50 91 ALA A C 1
ATOM 734 O O . ALA A 1 91 ? 10.883 4.488 -11.388 1.00 70.50 91 ALA A O 1
ATOM 735 N N . HIS A 1 92 ? 8.848 5.187 -10.758 1.00 69.00 92 HIS A N 1
ATOM 736 C CA . HIS A 1 92 ? 8.185 4.961 -12.048 1.00 69.00 92 HIS A CA 1
ATOM 737 C C . HIS A 1 92 ? 7.722 6.248 -12.735 1.00 69.00 92 HIS A C 1
ATOM 739 O O . HIS A 1 92 ? 6.903 6.180 -13.650 1.00 69.00 92 HIS A O 1
ATOM 745 N N . GLY A 1 93 ? 8.208 7.414 -12.289 1.00 57.47 93 GLY A N 1
ATOM 746 C CA . GLY A 1 93 ? 8.003 8.719 -12.936 1.00 57.47 93 GLY A CA 1
ATOM 747 C C . GLY A 1 93 ? 6.571 9.273 -12.933 1.00 57.47 93 GLY A C 1
ATOM 748 O O . GLY A 1 93 ? 6.364 10.397 -13.374 1.00 57.47 93 GLY A O 1
ATOM 749 N N . ARG A 1 94 ? 5.584 8.511 -12.441 1.00 59.59 94 ARG A N 1
ATOM 750 C CA . ARG A 1 94 ? 4.156 8.886 -12.421 1.00 59.59 94 ARG A CA 1
ATOM 751 C C . ARG A 1 94 ? 3.613 9.227 -11.030 1.00 59.59 94 ARG A C 1
ATOM 753 O O . ARG A 1 94 ? 2.493 9.707 -10.906 1.00 59.59 94 ARG A O 1
ATOM 760 N N . GLU A 1 95 ? 4.396 8.983 -9.986 1.00 63.47 95 GLU A N 1
ATOM 761 C CA . GLU A 1 95 ? 4.077 9.349 -8.603 1.00 63.47 95 GLU A CA 1
ATOM 762 C C . GLU A 1 95 ? 4.719 10.691 -8.300 1.00 63.47 95 GLU A C 1
ATOM 764 O O . GLU A 1 95 ? 5.877 10.777 -7.900 1.00 63.47 95 GLU A O 1
ATOM 769 N N . THR A 1 96 ? 3.980 11.753 -8.585 1.00 60.00 96 THR A N 1
ATOM 770 C CA . THR A 1 96 ? 4.485 13.124 -8.513 1.00 60.00 96 THR A CA 1
ATOM 771 C C . THR A 1 96 ? 3.581 13.969 -7.630 1.00 60.00 96 THR A C 1
ATOM 773 O O . THR A 1 96 ? 3.177 15.065 -8.028 1.00 60.00 96 THR A O 1
ATOM 776 N N . TYR A 1 97 ? 3.202 13.472 -6.445 1.00 74.38 97 TYR A N 1
ATOM 777 C CA . TYR A 1 97 ? 2.599 14.373 -5.468 1.00 74.38 97 TYR A CA 1
ATOM 778 C C . TYR A 1 97 ? 3.619 15.463 -5.168 1.00 74.38 97 TYR A C 1
ATOM 780 O O . TYR A 1 97 ? 4.720 15.192 -4.688 1.00 74.38 97 TYR A O 1
ATOM 788 N N . SER A 1 98 ? 3.261 16.699 -5.505 1.00 82.69 98 SER A N 1
ATOM 789 C CA . SER A 1 98 ? 4.078 17.855 -5.166 1.00 82.69 98 SER A CA 1
ATOM 790 C C . SER A 1 98 ? 4.249 17.925 -3.650 1.00 82.69 98 SER A C 1
ATOM 792 O O . SER A 1 98 ? 3.407 17.423 -2.903 1.00 82.69 98 SER A O 1
ATOM 794 N N . GLU A 1 99 ? 5.300 18.592 -3.181 1.00 85.69 99 GLU A N 1
ATOM 795 C CA . GLU A 1 99 ? 5.512 18.828 -1.744 1.00 85.69 99 GLU A CA 1
ATOM 796 C C . GLU A 1 99 ? 4.261 19.421 -1.070 1.00 85.69 99 GLU A C 1
ATOM 798 O O . GLU A 1 99 ? 3.902 19.044 0.043 1.00 85.69 99 GLU A O 1
ATOM 803 N N . GLY A 1 100 ? 3.532 20.294 -1.776 1.00 87.06 100 GLY A N 1
ATOM 804 C CA . GLY A 1 100 ? 2.266 20.852 -1.298 1.00 87.06 100 GLY A CA 1
ATOM 805 C C . GLY A 1 100 ? 1.168 19.801 -1.103 1.00 87.06 100 GLY A C 1
ATOM 806 O O . GLY A 1 100 ? 0.434 19.864 -0.121 1.00 87.06 100 GLY A O 1
ATOM 807 N N . MET A 1 101 ? 1.070 18.814 -1.996 1.00 87.44 101 MET A N 1
ATOM 808 C CA . MET A 1 101 ? 0.103 17.721 -1.867 1.00 87.44 101 MET A CA 1
ATOM 809 C C . MET A 1 101 ? 0.523 16.708 -0.795 1.00 87.44 101 MET A C 1
ATOM 811 O O . MET A 1 101 ? -0.323 16.249 -0.034 1.00 87.44 101 MET A O 1
ATOM 815 N N . GLN A 1 102 ? 1.822 16.418 -0.675 1.00 89.00 102 GLN A N 1
ATOM 816 C CA . GLN A 1 102 ? 2.379 15.618 0.425 1.00 89.00 102 GLN A CA 1
ATOM 817 C C . GLN A 1 102 ? 2.041 16.238 1.787 1.00 89.00 102 GLN A C 1
ATOM 819 O O . GLN A 1 102 ? 1.497 15.567 2.666 1.00 89.00 102 GLN A O 1
ATOM 824 N N . LYS A 1 103 ? 2.264 17.550 1.925 1.00 90.75 103 LYS A N 1
ATOM 825 C CA . LYS A 1 103 ? 1.910 18.314 3.122 1.00 90.75 103 LYS A CA 1
ATOM 826 C C . LYS A 1 103 ? 0.407 18.294 3.405 1.00 90.75 103 LYS A C 1
ATOM 828 O O . LYS A 1 103 ? 0.018 18.056 4.542 1.00 90.75 103 LYS A O 1
ATOM 833 N N . MET A 1 104 ? -0.428 18.488 2.384 1.00 92.94 104 MET A N 1
ATOM 834 C CA . MET A 1 104 ? -1.885 18.426 2.531 1.00 92.94 104 MET A CA 1
ATOM 835 C C . MET A 1 104 ? -2.341 17.055 3.051 1.00 92.94 104 MET A C 1
ATOM 837 O O . MET A 1 104 ? -3.126 16.995 3.987 1.00 92.94 104 MET A O 1
ATOM 841 N N . MET A 1 105 ? -1.812 15.949 2.512 1.00 90.38 105 MET A N 1
ATOM 842 C CA . MET A 1 105 ? -2.146 14.603 3.003 1.00 90.38 105 MET A CA 1
ATOM 843 C C . MET A 1 105 ? -1.781 14.408 4.481 1.00 90.38 105 MET A C 1
ATOM 845 O O . MET A 1 105 ? -2.531 13.767 5.223 1.00 90.38 105 MET A O 1
ATOM 849 N N . PHE A 1 106 ? -0.645 14.959 4.918 1.00 93.00 106 PHE A N 1
ATOM 850 C CA . PHE A 1 106 ? -0.251 14.930 6.325 1.00 93.00 106 PHE A CA 1
ATOM 851 C C . PHE A 1 106 ? -1.196 15.766 7.200 1.00 93.00 106 PHE A C 1
ATOM 853 O O . PHE A 1 106 ? -1.668 15.279 8.226 1.00 93.00 106 PHE A O 1
ATOM 860 N N . GLU A 1 107 ? -1.516 16.992 6.783 1.00 92.56 107 GLU A N 1
ATOM 861 C CA . GLU A 1 107 ? -2.418 17.895 7.511 1.00 92.56 107 GLU A CA 1
ATOM 862 C C . GLU A 1 107 ? -3.832 17.315 7.653 1.00 92.56 107 GLU A C 1
ATOM 864 O O . GLU A 1 107 ? -4.402 17.353 8.742 1.00 92.56 107 GLU A O 1
ATOM 869 N N . GLU A 1 108 ? -4.365 16.697 6.599 1.00 92.25 108 GLU A N 1
ATOM 870 C CA . GLU A 1 108 ? -5.646 15.984 6.650 1.00 92.25 108 GLU A CA 1
ATOM 871 C C . GLU A 1 108 ? -5.583 14.784 7.605 1.00 92.25 108 GLU A C 1
ATOM 873 O O . GLU A 1 108 ? -6.502 14.545 8.388 1.00 92.25 108 GLU A O 1
ATOM 878 N N . SER A 1 109 ? -4.464 14.052 7.614 1.00 91.50 109 SER A N 1
ATOM 879 C CA . SER A 1 109 ? -4.274 12.930 8.539 1.00 91.50 109 SER A CA 1
ATOM 880 C C . SER A 1 109 ? -4.216 13.392 9.998 1.00 91.50 109 SER A C 1
ATOM 882 O O . SER A 1 109 ? -4.742 12.703 10.869 1.00 91.50 109 SER A O 1
ATOM 884 N N . LEU A 1 110 ? -3.640 14.567 10.289 1.00 92.75 110 LEU A N 1
ATOM 885 C CA . LEU A 1 110 ? -3.594 15.128 11.647 1.00 92.75 110 LEU A CA 1
ATOM 886 C C . LEU A 1 110 ? -4.985 15.365 12.246 1.00 92.75 110 LEU A C 1
ATOM 888 O O . LEU A 1 110 ? -5.135 15.304 13.469 1.00 92.75 110 LEU A O 1
ATOM 892 N N . LEU A 1 111 ? -6.016 15.576 11.420 1.00 91.88 111 LEU A N 1
ATOM 893 C CA . LEU A 1 111 ? -7.391 15.731 11.901 1.00 91.88 111 LEU A CA 1
ATOM 894 C C . LEU A 1 111 ? -7.868 14.500 12.682 1.00 91.88 111 LEU A C 1
ATOM 896 O O . LEU A 1 111 ? -8.648 14.646 13.623 1.00 91.88 111 LEU A O 1
ATOM 900 N N . LEU A 1 112 ? -7.350 13.305 12.374 1.00 91.06 112 LEU A N 1
ATOM 901 C CA . LEU A 1 112 ? -7.688 12.073 13.091 1.00 91.06 112 LEU A CA 1
ATOM 902 C C . LEU A 1 112 ? -7.292 12.120 14.574 1.00 91.06 112 LEU A C 1
ATOM 904 O O . LEU A 1 112 ? -8.013 11.565 15.401 1.00 91.06 112 LEU A O 1
ATOM 908 N N . GLU A 1 113 ? -6.210 12.822 14.937 1.00 91.56 113 GLU A N 1
ATOM 909 C CA . GLU A 1 113 ? -5.825 13.013 16.349 1.00 91.56 113 GLU A CA 1
ATOM 910 C C . GLU A 1 113 ? -6.872 13.827 17.117 1.00 91.56 113 GLU A C 1
ATOM 912 O O . GLU A 1 113 ? -7.080 13.617 18.310 1.00 91.56 113 GLU A O 1
ATOM 917 N N . THR A 1 114 ? -7.561 14.740 16.428 1.00 89.31 114 THR A N 1
ATOM 918 C CA . THR A 1 114 ? -8.622 15.564 17.023 1.00 89.31 114 THR A CA 1
ATOM 919 C C . THR A 1 114 ? -9.976 14.857 16.991 1.00 89.31 114 THR A C 1
ATOM 921 O O . THR A 1 114 ? -10.764 14.996 17.924 1.00 89.31 114 THR A O 1
ATOM 924 N N . MET A 1 115 ? -10.264 14.106 15.926 1.00 90.19 115 MET A N 1
ATOM 925 C CA . MET A 1 115 ? -11.549 13.429 15.731 1.00 90.19 115 MET A CA 1
ATOM 926 C C . MET A 1 115 ? -11.690 12.143 16.551 1.00 90.19 115 MET A C 1
ATOM 928 O O . MET A 1 115 ? -12.806 11.808 16.938 1.00 90.19 115 MET A O 1
ATOM 932 N N . ALA A 1 116 ? -10.587 11.434 16.802 1.00 89.06 116 ALA A N 1
ATOM 933 C CA . ALA A 1 116 ? -10.555 10.187 17.567 1.00 89.06 116 ALA A CA 1
ATOM 934 C C . ALA A 1 116 ? -9.325 10.140 18.504 1.00 89.06 116 ALA A C 1
ATOM 936 O O . ALA A 1 116 ? -8.439 9.284 18.348 1.00 89.06 116 ALA A O 1
ATOM 937 N N . PRO A 1 117 ? -9.226 11.072 19.475 1.00 90.56 117 PRO A N 1
ATOM 938 C CA . PRO A 1 117 ? -8.082 11.177 20.384 1.00 90.56 117 PRO A CA 1
ATOM 939 C C . PRO A 1 117 ? -7.875 9.918 21.236 1.00 90.56 117 PRO A C 1
ATOM 941 O O . PRO A 1 117 ? -6.756 9.622 21.644 1.00 90.56 117 PRO A O 1
ATOM 944 N N . GLU A 1 118 ? -8.921 9.138 21.492 1.00 92.44 118 GLU A N 1
ATOM 945 C CA . GLU A 1 118 ? -8.847 7.854 22.188 1.00 92.44 118 GLU A CA 1
ATOM 946 C C . GLU A 1 118 ? -8.121 6.761 21.387 1.00 92.44 118 GLU A C 1
ATOM 948 O O . GLU A 1 118 ? -7.570 5.835 21.981 1.00 92.44 118 GLU A O 1
ATOM 953 N N . VAL A 1 119 ? -8.085 6.873 20.054 1.00 86.50 119 VAL A N 1
ATOM 954 C CA . VAL A 1 119 ? -7.424 5.911 19.155 1.00 86.50 119 VAL A CA 1
ATOM 955 C C . VAL A 1 119 ? -6.018 6.379 18.786 1.00 86.50 119 VAL A C 1
ATOM 957 O O . VAL A 1 119 ? -5.049 5.611 18.839 1.00 86.50 119 VAL A O 1
ATOM 960 N N . PHE A 1 120 ? -5.900 7.646 18.394 1.00 85.88 120 PHE A N 1
ATOM 961 C CA . PHE A 1 120 ? -4.656 8.199 17.863 1.00 85.88 120 PHE A CA 1
ATOM 962 C C . PHE A 1 120 ? -3.833 8.937 18.918 1.00 85.88 120 PHE A C 1
ATOM 964 O O . PHE A 1 120 ? -2.639 9.140 18.717 1.00 85.88 120 PHE A O 1
ATOM 971 N N . GLY A 1 121 ? -4.405 9.260 20.076 1.00 86.12 121 GLY A N 1
ATOM 972 C CA . GLY A 1 121 ? -3.723 10.042 21.098 1.00 86.12 121 GLY A CA 1
ATOM 973 C C . GLY A 1 121 ? -3.380 11.449 20.610 1.00 86.12 121 GLY A C 1
ATOM 974 O O . GLY A 1 121 ? -3.917 11.941 19.621 1.00 86.12 121 GLY A O 1
ATOM 975 N N . ASN A 1 122 ? -2.451 12.091 21.315 1.00 82.50 122 ASN A N 1
ATOM 976 C CA . ASN A 1 122 ? -1.919 13.395 20.938 1.00 82.50 122 ASN A CA 1
ATOM 977 C C . ASN A 1 122 ? -0.489 13.219 20.404 1.00 82.50 122 ASN A C 1
ATOM 979 O O . ASN A 1 122 ? 0.412 12.837 21.156 1.00 82.50 122 ASN A O 1
ATOM 983 N N . GLY A 1 123 ? -0.297 13.445 19.104 1.00 85.44 123 GLY A N 1
ATOM 984 C CA . GLY A 1 123 ? 1.008 13.425 18.448 1.00 85.44 123 GLY A CA 1
ATOM 985 C C . GLY A 1 123 ? 1.495 12.086 17.896 1.00 85.44 123 GLY A C 1
ATOM 986 O O . GLY A 1 123 ? 2.674 11.965 17.559 1.00 85.44 123 GLY A O 1
ATOM 987 N N . ARG A 1 124 ? 0.646 11.060 17.779 1.00 88.62 124 ARG A N 1
ATOM 988 C CA . ARG A 1 124 ? 1.032 9.793 17.130 1.00 88.62 124 ARG A CA 1
ATOM 989 C C . ARG A 1 124 ? 1.235 9.949 15.624 1.00 88.62 124 ARG A C 1
ATOM 991 O O . ARG A 1 124 ? 2.202 9.413 15.094 1.00 88.62 124 ARG A O 1
ATOM 998 N N . ILE A 1 125 ? 0.353 10.680 14.952 1.00 89.81 125 ILE A N 1
ATOM 999 C CA . ILE A 1 125 ? 0.449 11.000 13.525 1.00 89.81 125 ILE A CA 1
ATOM 1000 C C . ILE A 1 125 ? 1.585 11.997 13.303 1.00 89.81 125 ILE A C 1
ATOM 1002 O O . ILE A 1 125 ? 2.375 11.836 12.378 1.00 89.81 125 ILE A O 1
ATOM 1006 N N . GLN A 1 126 ? 1.762 12.955 14.216 1.00 90.19 126 GLN A N 1
ATOM 1007 C CA . GLN A 1 126 ? 2.885 13.902 14.162 1.00 90.19 126 GLN A CA 1
ATOM 1008 C C . GLN A 1 126 ? 4.250 13.191 14.111 1.00 90.19 126 GLN A C 1
ATOM 1010 O O . GLN A 1 126 ? 5.131 13.589 13.348 1.00 90.19 126 GLN A O 1
ATOM 1015 N N . LYS A 1 127 ? 4.416 12.093 14.864 1.00 89.94 127 LYS A N 1
ATOM 1016 C CA . LYS A 1 127 ? 5.648 11.278 14.875 1.00 89.94 127 LYS A CA 1
ATOM 1017 C C . LYS A 1 127 ? 5.954 10.583 13.545 1.00 89.94 127 LYS A C 1
ATOM 1019 O O . LYS A 1 127 ? 7.104 10.220 13.319 1.00 89.94 127 LYS A O 1
ATOM 1024 N N . ILE A 1 128 ? 4.960 10.398 12.676 1.00 89.12 128 ILE A N 1
ATOM 1025 C CA . ILE A 1 128 ? 5.120 9.745 11.368 1.00 89.12 128 ILE A CA 1
ATOM 1026 C C . ILE A 1 128 ? 5.074 10.734 10.198 1.00 89.12 128 ILE A C 1
ATOM 1028 O O . ILE A 1 128 ? 4.882 10.311 9.064 1.00 89.12 128 ILE A O 1
ATOM 1032 N N . ASN A 1 129 ? 5.288 12.035 10.438 1.00 89.50 129 ASN A N 1
ATOM 1033 C CA . ASN A 1 129 ? 5.365 13.043 9.370 1.00 89.50 129 ASN A CA 1
ATOM 1034 C C . ASN A 1 129 ? 6.350 12.641 8.253 1.00 89.50 129 ASN A C 1
ATOM 1036 O O . ASN A 1 129 ? 6.076 12.815 7.070 1.00 89.50 129 ASN A O 1
ATOM 1040 N N . TRP A 1 130 ? 7.465 12.006 8.625 1.00 88.69 130 TRP A N 1
ATOM 1041 C CA . TRP A 1 130 ? 8.465 11.500 7.680 1.00 88.69 130 TRP A CA 1
ATOM 1042 C C . TRP A 1 130 ? 7.888 10.543 6.622 1.00 88.69 130 TRP A C 1
ATOM 1044 O O . TRP A 1 130 ? 8.446 10.447 5.537 1.00 88.69 130 TRP A O 1
ATOM 1054 N N . ALA A 1 131 ? 6.782 9.846 6.908 1.00 88.38 131 ALA A N 1
ATOM 1055 C CA . ALA A 1 131 ? 6.158 8.900 5.984 1.00 88.38 131 ALA A CA 1
ATOM 1056 C C . ALA A 1 131 ? 5.355 9.586 4.864 1.00 88.38 131 ALA A C 1
ATOM 1058 O O . ALA A 1 131 ? 4.986 8.929 3.889 1.00 88.38 131 ALA A O 1
ATOM 1059 N N . PHE A 1 132 ? 5.077 10.885 5.002 1.00 89.12 132 PHE A N 1
ATOM 1060 C CA . PHE A 1 132 ? 4.398 11.700 3.993 1.00 89.12 132 PHE A CA 1
ATOM 1061 C C . PHE A 1 132 ? 5.383 12.433 3.080 1.00 89.12 132 PHE A C 1
ATOM 1063 O O . PHE A 1 132 ? 4.998 12.829 1.984 1.00 89.12 132 PHE A O 1
ATOM 1070 N N . ASP A 1 133 ? 6.639 12.562 3.510 1.00 89.69 133 ASP A N 1
ATOM 1071 C CA . ASP A 1 133 ? 7.739 13.127 2.739 1.00 89.69 133 ASP A CA 1
ATOM 1072 C C . ASP A 1 133 ? 8.432 12.030 1.920 1.00 89.69 133 ASP A C 1
ATOM 1074 O O . ASP A 1 133 ? 8.939 11.046 2.462 1.00 89.69 133 ASP A O 1
ATOM 1078 N N . TYR A 1 134 ? 8.443 12.183 0.599 1.00 88.12 134 TYR A N 1
ATOM 1079 C CA . TYR A 1 134 ? 8.980 11.171 -0.311 1.00 88.12 134 TYR A CA 1
ATOM 1080 C C . TYR A 1 134 ? 10.473 10.906 -0.113 1.00 88.12 134 TYR A C 1
ATOM 1082 O O . TYR A 1 134 ? 10.898 9.753 -0.202 1.00 88.12 134 TYR A O 1
ATOM 1090 N N . GLU A 1 135 ? 11.276 11.936 0.157 1.00 87.50 135 GLU A N 1
ATOM 1091 C CA . GLU A 1 135 ? 12.718 11.781 0.338 1.00 87.50 135 GLU A CA 1
ATOM 1092 C C . GLU A 1 135 ? 13.008 10.974 1.606 1.00 87.50 135 GLU A C 1
ATOM 1094 O O . GLU A 1 135 ? 13.709 9.957 1.557 1.00 87.50 135 GLU A O 1
ATOM 1099 N N . ASN A 1 136 ? 12.397 11.376 2.720 1.00 89.62 136 ASN A N 1
ATOM 1100 C CA . ASN A 1 136 ? 12.538 10.706 4.008 1.00 89.62 136 ASN A CA 1
ATOM 1101 C C . ASN A 1 136 ? 11.973 9.283 3.974 1.00 89.62 136 ASN A C 1
ATOM 1103 O O . ASN A 1 136 ? 12.616 8.353 4.465 1.00 89.62 136 ASN A O 1
ATOM 1107 N N . LYS A 1 137 ? 10.812 9.083 3.344 1.00 87.81 137 LYS A N 1
ATOM 1108 C CA . LYS A 1 137 ? 10.204 7.761 3.173 1.00 87.81 137 LYS A CA 1
ATOM 1109 C C . LYS A 1 137 ? 11.087 6.839 2.341 1.00 87.81 137 LYS A C 1
ATOM 1111 O O . LYS A 1 137 ? 11.333 5.704 2.751 1.00 87.81 137 LYS A O 1
ATOM 1116 N N . ASN A 1 138 ? 11.589 7.303 1.197 1.00 88.44 138 ASN A N 1
ATOM 1117 C CA . ASN A 1 138 ? 12.462 6.502 0.341 1.00 88.44 138 ASN A CA 1
ATOM 1118 C C . ASN A 1 138 ? 13.790 6.188 1.041 1.00 88.44 138 ASN A C 1
ATOM 1120 O O . ASN A 1 138 ? 14.288 5.070 0.934 1.00 88.44 138 ASN A O 1
ATOM 1124 N N . LYS A 1 139 ? 14.347 7.137 1.805 1.00 88.38 139 LYS A N 1
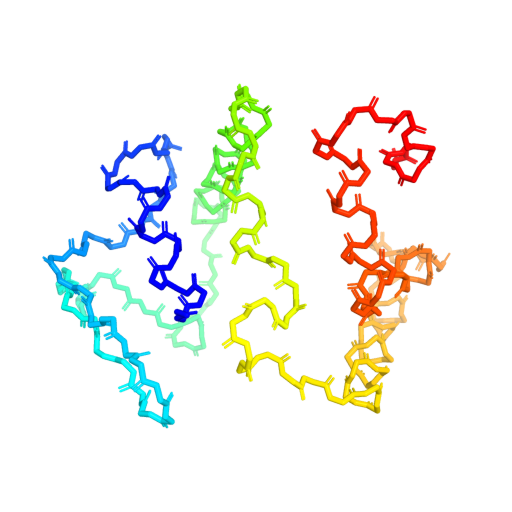ATOM 1125 C CA . LYS A 1 139 ? 15.534 6.902 2.635 1.00 88.38 139 LYS A CA 1
ATOM 1126 C C . LYS A 1 139 ? 15.290 5.805 3.674 1.00 88.38 139 LYS A C 1
ATOM 1128 O O . LYS A 1 139 ? 16.010 4.811 3.660 1.00 88.38 139 LYS A O 1
ATOM 1133 N N . ALA A 1 140 ? 14.246 5.936 4.494 1.00 84.69 140 ALA A N 1
ATOM 1134 C CA . ALA A 1 140 ? 13.896 4.938 5.508 1.00 84.69 140 ALA A CA 1
ATOM 1135 C C . ALA A 1 140 ? 13.618 3.556 4.888 1.00 84.69 140 ALA A C 1
ATOM 1137 O O . ALA A 1 140 ? 13.963 2.522 5.456 1.00 84.69 140 ALA A O 1
ATOM 1138 N N . THR A 1 141 ? 13.025 3.537 3.690 1.00 84.69 141 THR A N 1
ATOM 1139 C CA . THR A 1 141 ? 12.763 2.313 2.924 1.00 84.69 141 THR A CA 1
ATOM 1140 C C . THR A 1 141 ? 14.058 1.613 2.511 1.00 84.69 141 THR A C 1
ATOM 1142 O O . THR A 1 141 ? 14.172 0.403 2.690 1.00 84.69 141 THR A O 1
ATOM 1145 N N . ARG A 1 142 ? 15.049 2.355 1.998 1.00 84.94 142 ARG A N 1
ATOM 1146 C CA . ARG A 1 142 ? 16.362 1.795 1.638 1.00 84.94 142 ARG A CA 1
ATOM 1147 C C . ARG A 1 142 ? 17.101 1.250 2.853 1.00 84.94 142 ARG A C 1
ATOM 1149 O O . ARG A 1 142 ? 17.531 0.101 2.817 1.00 84.94 142 ARG A O 1
ATOM 1156 N N . GLU A 1 143 ? 17.158 2.025 3.935 1.00 84.62 143 GLU A N 1
ATOM 1157 C CA . GLU A 1 143 ? 17.795 1.617 5.196 1.00 84.62 143 GLU A CA 1
ATOM 1158 C C . GLU A 1 143 ? 17.198 0.298 5.722 1.00 84.62 143 GLU A C 1
ATOM 1160 O O . GLU A 1 143 ? 17.928 -0.624 6.081 1.00 84.62 143 GLU A O 1
ATOM 1165 N N . ALA A 1 144 ? 15.868 0.154 5.668 1.00 77.44 144 ALA A N 1
ATOM 1166 C CA . ALA A 1 144 ? 15.173 -1.059 6.097 1.00 77.44 144 ALA A CA 1
ATOM 1167 C C . ALA A 1 144 ? 15.481 -2.307 5.243 1.00 77.44 144 ALA A C 1
ATOM 1169 O O . ALA A 1 144 ? 15.362 -3.428 5.739 1.00 77.44 144 ALA A O 1
ATOM 1170 N N . ILE A 1 145 ? 15.842 -2.140 3.966 1.00 77.62 145 ILE A N 1
ATOM 1171 C CA . ILE A 1 145 ? 16.183 -3.250 3.058 1.00 77.62 145 ILE A CA 1
ATOM 1172 C C . ILE A 1 145 ? 17.666 -3.611 3.162 1.00 77.62 145 ILE A C 1
ATOM 1174 O O . ILE A 1 145 ? 18.020 -4.784 3.056 1.00 77.62 145 ILE A O 1
ATOM 1178 N N . GLU A 1 146 ? 18.532 -2.611 3.324 1.00 76.44 146 GLU A N 1
ATOM 1179 C CA . GLU A 1 146 ? 19.990 -2.774 3.301 1.00 76.44 146 GLU A CA 1
ATOM 1180 C C . GLU A 1 146 ? 20.561 -3.234 4.653 1.00 76.44 146 GLU A C 1
ATOM 1182 O O . GLU A 1 146 ? 21.712 -3.662 4.718 1.00 76.44 146 GLU A O 1
ATOM 1187 N N . GLY A 1 147 ? 19.737 -3.257 5.707 1.00 62.22 147 GLY A N 1
ATOM 1188 C CA . GLY A 1 147 ? 20.095 -3.832 7.004 1.00 62.22 147 GLY A CA 1
ATOM 1189 C C . GLY A 1 147 ? 21.002 -2.942 7.851 1.00 62.22 147 GLY A C 1
ATOM 1190 O O . GLY A 1 147 ? 21.616 -3.434 8.796 1.00 62.22 147 GLY A O 1
ATOM 1191 N N . GLU A 1 148 ? 21.089 -1.646 7.543 1.00 50.44 148 GLU A N 1
ATOM 1192 C CA . GLU A 1 148 ? 21.656 -0.680 8.481 1.00 50.44 148 GLU A CA 1
ATOM 1193 C C . GLU A 1 148 ? 20.635 -0.457 9.603 1.00 50.44 148 GLU A C 1
ATOM 1195 O O . GLU A 1 148 ? 19.471 -0.170 9.328 1.00 50.44 148 GLU A O 1
ATOM 1200 N N . ASP A 1 149 ? 21.057 -0.656 10.857 1.00 46.75 149 ASP A N 1
ATOM 1201 C CA . ASP A 1 149 ? 20.253 -0.504 12.077 1.00 46.75 149 ASP A CA 1
ATOM 1202 C C . ASP A 1 149 ? 19.450 0.810 12.064 1.00 46.75 149 ASP A C 1
ATOM 1204 O O . ASP A 1 149 ? 19.917 1.858 12.519 1.00 46.75 149 ASP A O 1
ATOM 1208 N N . SER A 1 150 ? 18.218 0.774 11.550 1.00 44.88 150 SER A N 1
ATOM 1209 C CA . SER A 1 150 ? 17.363 1.950 11.535 1.00 44.88 150 SER A CA 1
ATOM 1210 C C . SER A 1 150 ? 16.690 2.066 12.902 1.00 44.88 150 SER A C 1
ATOM 1212 O O . SER A 1 150 ? 15.752 1.350 13.263 1.00 44.88 150 SER A O 1
ATOM 1214 N N . GLU A 1 151 ? 17.165 3.019 13.705 1.00 48.56 151 GLU A N 1
ATOM 1215 C CA . GLU A 1 151 ? 16.476 3.440 14.933 1.00 48.56 151 GLU A CA 1
ATOM 1216 C C . GLU A 1 151 ? 15.039 3.941 14.663 1.00 48.56 151 GLU A C 1
ATOM 1218 O O . GLU A 1 151 ? 14.251 4.087 15.595 1.00 48.56 151 GLU A O 1
ATOM 1223 N N . ILE A 1 152 ? 14.679 4.143 13.390 1.00 48.22 152 ILE A N 1
ATOM 1224 C CA . ILE A 1 152 ? 13.388 4.639 12.899 1.00 48.22 152 ILE A CA 1
ATOM 1225 C C . ILE A 1 152 ? 12.270 3.580 12.992 1.00 48.22 152 ILE A C 1
ATOM 1227 O O . ILE A 1 152 ? 11.099 3.944 13.074 1.00 48.22 152 ILE A O 1
ATOM 1231 N N . LEU A 1 153 ? 12.588 2.279 13.044 1.00 41.69 153 LEU A N 1
ATOM 1232 C CA . LEU A 1 153 ? 11.580 1.202 13.071 1.00 41.69 153 LEU A CA 1
ATOM 1233 C C . LEU A 1 153 ? 11.153 0.742 14.477 1.00 41.69 153 LEU A C 1
ATOM 1235 O O . LEU A 1 153 ? 10.381 -0.211 14.606 1.00 41.69 153 LEU A O 1
ATOM 1239 N N . LYS A 1 154 ? 11.606 1.412 15.542 1.00 37.19 154 LYS A N 1
ATOM 1240 C CA . LYS A 1 154 ? 11.151 1.139 16.915 1.00 37.19 154 LYS A CA 1
ATOM 1241 C C . LYS A 1 154 ? 9.838 1.885 17.184 1.00 37.19 154 LYS A C 1
ATOM 1243 O O . LYS A 1 154 ? 9.840 2.945 17.807 1.00 37.19 154 LYS A O 1
ATOM 1248 N N . PHE A 1 155 ? 8.737 1.350 16.660 1.00 37.97 155 PHE A N 1
ATOM 1249 C CA . PHE A 1 155 ? 7.379 1.767 17.027 1.00 37.97 155 PHE A CA 1
ATOM 1250 C C . PHE A 1 155 ? 6.979 1.245 18.409 1.00 37.97 155 PHE A C 1
ATOM 1252 O O . PHE A 1 155 ? 7.327 0.085 18.726 1.00 37.97 155 PHE A O 1
#

Organism: NCBI:txid1611254

InterPro domains:
  IPR052961 Oxidoreductase and Kinase-like Enzymes [PTHR23020] (3-142)

pLDDT: mean 82.93, std 12.34, range [37.19, 94.31]